Protein AF-A0A1C5S6X9-F1 (afdb_monomer)

pLDDT: mean 74.96, std 11.59, range [44.12, 94.44]

Nearest PDB structures (foldseek):
  3mtt-assembly1_A  TM=3.289E-01  e=3.712E+00  Homo sapiens

Secondary structure (DSSP, 8-state):
-HHHHHHHHHTS---HHHHHHH-SSHHHHHHHHHHHHHHHHHHHHGGGHHHHHHHHHHS-GGG--S-SHHHHHHHHHHHHHTHHHHHHHHHTTTTTTHHHHHHHHIIIIIHHHHHHTT--GGGHHHHHHHHHHHHHHHHT-

Foldseek 3Di:
DVVVVCVQVDDPVHDPVVVCVQDVDPLSVLQVVLVVVVVVLCVLVVVQPVVVLVCCQDPDLVPNDQPDCVNVVSVVVSCVVCVVVVVVCVVPVVSNVVVVVVVCCVVRPVVSNCVVVVNDPVCSVVVVVVVVVVVVVVVVD

Mean predicted aligned error: 9.98 Å

Radius of gyration: 18.83 Å; Cα contacts (8 Å, |Δi|>4): 51; chains: 1; bounding box: 49×30×50 Å

Sequence (141 aa):
MTYLYALTNIVAGVNRSTFYLHYETMSDLLSESISCMNEQFHACMEKDSDGFSAKLRNCPRDELYLITPDYLTPYLSYIKNNKRLFRTATENAAVLGMDKSYDRMFRHVFTPILDRYGVLQQDRPYIMAFYIRGLMAIISE

Solvent-accessible surface area (backbone atoms only — not comparable to full-atom values): 8331 Å² total; per-residue (Å²): 116,75,70,63,64,54,53,36,73,73,76,70,78,46,58,62,74,61,51,57,73,77,32,93,46,74,65,50,54,51,52,51,51,48,52,53,49,52,49,52,51,46,61,68,53,49,86,41,50,70,58,47,59,48,41,70,73,67,49,57,76,94,65,69,65,74,91,37,68,87,52,42,49,57,51,53,50,51,47,62,77,39,44,72,59,53,50,53,41,64,77,39,28,84,83,60,50,47,67,59,57,46,54,49,43,43,62,73,49,49,43,59,52,38,54,76,72,67,54,54,76,88,50,48,65,57,54,50,51,51,53,52,52,52,50,51,55,63,73,71,110

Structure (mmCIF, N/CA/C/O backbone):
data_AF-A0A1C5S6X9-F1
#
_entry.id   AF-A0A1C5S6X9-F1
#
loop_
_atom_site.group_PDB
_atom_site.id
_atom_site.type_symbol
_atom_site.label_atom_id
_atom_site.label_alt_id
_atom_site.label_comp_id
_atom_site.label_asym_id
_atom_site.label_entity_id
_atom_site.label_seq_id
_atom_site.pdbx_PDB_ins_code
_atom_site.Cartn_x
_atom_site.Cartn_y
_atom_site.Cartn_z
_atom_site.occupancy
_atom_site.B_iso_or_equiv
_atom_site.auth_seq_id
_atom_site.auth_comp_id
_atom_site.auth_asym_id
_atom_site.auth_atom_id
_atom_site.pdbx_PDB_model_num
ATOM 1 N N . MET A 1 1 ? 28.358 -2.350 -13.814 1.00 44.47 1 MET A N 1
ATOM 2 C CA . MET A 1 1 ? 28.496 -2.136 -15.272 1.00 44.47 1 MET A CA 1
ATOM 3 C C . MET A 1 1 ? 27.836 -3.231 -16.110 1.00 44.47 1 MET A C 1
ATOM 5 O O . MET A 1 1 ? 27.088 -2.879 -17.003 1.00 44.47 1 MET A O 1
ATOM 9 N N . THR A 1 2 ? 27.998 -4.523 -15.805 1.00 44.97 2 THR A N 1
ATOM 10 C CA . THR A 1 2 ? 27.454 -5.661 -16.588 1.00 44.97 2 THR A CA 1
ATOM 11 C C . THR A 1 2 ? 25.924 -5.669 -16.778 1.00 44.97 2 THR A C 1
ATOM 13 O O . THR A 1 2 ? 25.445 -6.047 -17.841 1.00 44.97 2 THR A O 1
ATOM 16 N N . TYR A 1 3 ? 25.150 -5.189 -15.798 1.00 44.12 3 TYR A N 1
ATOM 17 C CA . TYR A 1 3 ? 23.677 -5.203 -15.844 1.00 44.12 3 TYR A CA 1
ATOM 18 C C . TYR A 1 3 ? 23.051 -4.139 -16.767 1.00 44.12 3 TYR A C 1
ATOM 20 O O . TYR A 1 3 ? 22.009 -4.392 -17.364 1.00 44.12 3 TYR A O 1
ATOM 28 N N . LEU A 1 4 ? 23.701 -2.981 -16.956 1.00 49.47 4 LEU A N 1
ATOM 29 C CA . LEU A 1 4 ? 23.238 -1.960 -17.913 1.00 49.47 4 LEU A CA 1
ATOM 30 C C . LEU A 1 4 ? 23.422 -2.405 -19.376 1.00 49.47 4 LEU A C 1
ATOM 32 O O . LEU A 1 4 ? 22.620 -2.055 -20.243 1.00 49.47 4 LEU A O 1
ATOM 36 N N . TYR A 1 5 ? 24.455 -3.208 -19.652 1.00 48.69 5 TYR A N 1
ATOM 37 C CA . TYR A 1 5 ? 24.731 -3.719 -21.000 1.00 48.69 5 TYR A CA 1
ATOM 38 C C . TYR A 1 5 ? 23.653 -4.690 -21.505 1.00 48.69 5 TYR A C 1
ATOM 40 O O . TYR A 1 5 ? 23.400 -4.738 -22.707 1.00 48.69 5 TYR A O 1
ATOM 48 N N . ALA A 1 6 ? 23.001 -5.441 -20.610 1.00 46.69 6 ALA A N 1
ATOM 49 C CA . ALA A 1 6 ? 21.953 -6.395 -20.978 1.00 46.69 6 ALA A CA 1
ATOM 50 C C . ALA A 1 6 ? 20.597 -5.719 -21.273 1.00 46.69 6 ALA A C 1
ATOM 52 O O . ALA A 1 6 ? 19.880 -6.149 -22.175 1.00 46.69 6 ALA A O 1
ATOM 53 N N . LEU A 1 7 ? 20.262 -4.641 -20.552 1.00 51.25 7 LEU A N 1
ATOM 54 C CA . LEU A 1 7 ? 18.986 -3.920 -20.681 1.00 51.25 7 LEU A CA 1
ATOM 55 C C . LEU A 1 7 ? 18.858 -3.140 -22.000 1.00 51.25 7 LEU A C 1
ATOM 57 O O . LEU A 1 7 ? 17.790 -3.131 -22.609 1.00 51.25 7 LEU A O 1
ATOM 61 N N . THR A 1 8 ? 19.950 -2.530 -22.470 1.00 51.19 8 THR A N 1
ATOM 62 C CA . THR A 1 8 ? 19.936 -1.637 -23.646 1.00 51.19 8 THR A CA 1
ATOM 63 C C . THR A 1 8 ? 19.799 -2.369 -24.983 1.00 51.19 8 THR A C 1
ATOM 65 O O . THR A 1 8 ? 19.119 -1.876 -25.874 1.00 51.19 8 THR A O 1
ATOM 68 N N . ASN A 1 9 ? 20.385 -3.561 -25.136 1.00 45.84 9 ASN A N 1
ATOM 69 C CA . ASN A 1 9 ? 20.462 -4.230 -26.443 1.00 45.84 9 ASN A CA 1
ATOM 70 C C . ASN A 1 9 ? 19.397 -5.314 -26.701 1.00 45.84 9 ASN A C 1
ATOM 72 O O . ASN A 1 9 ? 19.219 -5.682 -27.858 1.00 45.84 9 ASN A O 1
ATOM 76 N N . ILE A 1 10 ? 18.727 -5.863 -25.676 1.00 47.12 10 ILE A N 1
ATOM 77 C CA . ILE A 1 10 ? 17.926 -7.099 -25.843 1.00 47.12 10 ILE A CA 1
ATOM 78 C C . ILE A 1 10 ? 16.423 -6.898 -25.604 1.00 47.12 10 ILE A C 1
ATOM 80 O O . ILE A 1 10 ? 15.625 -7.565 -26.253 1.00 47.12 10 ILE A O 1
ATOM 84 N N . VAL A 1 11 ? 16.011 -5.994 -24.707 1.00 55.41 11 VAL A N 1
ATOM 85 C CA . VAL A 1 11 ? 14.602 -5.940 -24.256 1.00 55.41 11 VAL A CA 1
ATOM 86 C C . VAL A 1 11 ? 13.840 -4.718 -24.778 1.00 55.41 11 VAL A C 1
ATOM 88 O O . VAL A 1 11 ? 12.678 -4.856 -25.143 1.00 55.41 11 VAL A O 1
ATOM 91 N N . ALA A 1 12 ? 14.471 -3.540 -24.852 1.00 61.56 12 ALA A N 1
ATOM 92 C CA . ALA A 1 12 ? 13.778 -2.290 -25.197 1.00 61.56 12 ALA A CA 1
ATOM 93 C C . ALA A 1 12 ? 13.986 -1.809 -26.650 1.00 61.56 12 ALA A C 1
ATOM 95 O O . ALA A 1 12 ? 13.261 -0.931 -27.104 1.00 61.56 12 ALA A O 1
ATOM 96 N N . GLY A 1 13 ? 14.974 -2.343 -27.383 1.00 64.62 13 GLY A N 1
ATOM 97 C CA . GLY A 1 13 ? 15.284 -1.900 -28.754 1.00 64.62 13 GLY A CA 1
ATOM 98 C C . GLY A 1 13 ? 15.800 -0.454 -28.862 1.00 64.62 13 GLY A C 1
ATOM 99 O O . GLY A 1 13 ? 15.744 0.140 -29.935 1.00 64.62 13 GLY A O 1
ATOM 100 N N . VAL A 1 14 ? 16.286 0.125 -27.760 1.00 67.00 14 VAL A N 1
ATOM 101 C CA . VAL A 1 14 ? 16.698 1.534 -27.670 1.00 67.00 14 VAL A CA 1
ATOM 102 C C . VAL A 1 14 ? 18.209 1.668 -27.866 1.00 67.00 14 VAL A C 1
ATOM 104 O O . VAL A 1 14 ? 18.994 0.911 -27.296 1.00 67.00 14 VAL A O 1
ATOM 107 N N . ASN A 1 15 ? 18.642 2.667 -28.643 1.00 67.38 15 ASN A N 1
ATOM 108 C CA . ASN A 1 15 ? 20.064 2.971 -28.798 1.00 67.38 15 ASN A CA 1
ATOM 109 C C . ASN A 1 15 ? 20.666 3.411 -27.451 1.00 67.38 15 ASN A C 1
ATOM 111 O O . ASN A 1 15 ? 20.087 4.210 -26.718 1.00 67.38 15 ASN A O 1
ATOM 115 N N . ARG A 1 16 ? 21.870 2.926 -27.143 1.00 66.69 16 ARG A N 1
ATOM 116 C CA . ARG A 1 16 ? 22.637 3.263 -25.933 1.00 66.69 16 ARG A CA 1
ATOM 117 C C . ARG A 1 16 ? 22.728 4.766 -25.682 1.00 66.69 16 ARG A C 1
ATOM 119 O O . ARG A 1 16 ? 22.582 5.190 -24.543 1.00 66.69 16 ARG A O 1
ATOM 126 N N . SER A 1 17 ? 22.941 5.559 -26.732 1.00 71.50 17 SER A N 1
ATOM 127 C CA . SER A 1 17 ? 23.023 7.020 -26.631 1.00 71.50 17 SER A CA 1
ATOM 128 C C . SER A 1 17 ? 21.726 7.631 -26.103 1.00 71.50 17 SER A C 1
ATOM 130 O O . SER A 1 17 ? 21.767 8.577 -25.329 1.00 71.50 17 SER A O 1
ATOM 132 N N . THR A 1 18 ? 20.581 7.059 -26.480 1.00 71.62 18 THR A N 1
ATOM 133 C CA . THR A 1 18 ? 19.259 7.465 -25.994 1.00 71.62 18 THR A CA 1
ATOM 134 C C . THR A 1 18 ? 19.043 7.020 -24.550 1.00 71.62 18 THR A C 1
ATOM 136 O O . THR A 1 18 ? 18.519 7.786 -23.756 1.00 71.62 18 THR A O 1
ATOM 139 N N . PHE A 1 19 ? 19.495 5.822 -24.167 1.00 68.50 19 PHE A N 1
ATOM 140 C CA . PHE A 1 19 ? 19.374 5.352 -22.782 1.00 68.50 19 PHE A CA 1
ATOM 141 C C . PHE A 1 19 ? 20.160 6.235 -21.799 1.00 68.50 19 PHE A C 1
ATOM 143 O O . PHE A 1 19 ? 19.609 6.691 -20.803 1.00 68.50 19 PHE A O 1
ATOM 150 N N . TYR A 1 20 ? 21.429 6.524 -22.103 1.00 73.25 20 TYR A N 1
ATOM 151 C CA . TYR A 1 20 ? 22.275 7.367 -21.249 1.00 73.25 20 TYR A CA 1
ATOM 152 C C . TYR A 1 20 ? 21.895 8.857 -21.274 1.00 73.25 20 TYR A C 1
ATOM 154 O O . TYR A 1 20 ? 22.360 9.602 -20.420 1.00 73.25 20 TYR A O 1
ATOM 162 N N . LEU A 1 21 ? 21.054 9.297 -22.222 1.00 75.94 21 LEU A N 1
ATOM 163 C CA . LEU A 1 21 ? 20.475 10.647 -22.213 1.00 75.94 21 LEU A CA 1
ATOM 164 C C . LEU A 1 21 ? 19.429 10.811 -21.100 1.00 75.94 21 LEU A C 1
ATOM 166 O O . LEU A 1 21 ? 19.233 11.917 -20.605 1.00 75.94 21 LEU A O 1
ATOM 170 N N . HIS A 1 22 ? 18.749 9.722 -20.736 1.00 68.12 22 HIS A N 1
ATOM 171 C CA . HIS A 1 22 ? 17.639 9.740 -19.783 1.00 68.12 22 HIS A CA 1
ATOM 172 C C . HIS A 1 22 ? 18.002 9.155 -18.414 1.00 68.12 22 HIS A C 1
ATOM 174 O O . HIS A 1 22 ? 17.372 9.519 -17.426 1.00 68.12 22 HIS A O 1
ATOM 180 N N . TYR A 1 23 ? 19.026 8.297 -18.336 1.00 76.88 23 TYR A N 1
ATOM 181 C CA . TYR A 1 23 ? 19.434 7.645 -17.090 1.00 76.88 23 TYR A CA 1
ATOM 182 C C . TYR A 1 23 ? 20.948 7.699 -16.895 1.00 76.88 23 TYR A C 1
ATOM 184 O O . TYR A 1 23 ? 21.708 7.084 -17.650 1.00 76.88 23 TYR A O 1
ATOM 192 N N . GLU A 1 24 ? 21.388 8.382 -15.838 1.00 72.88 24 GLU A N 1
ATOM 193 C CA . GLU A 1 24 ? 22.800 8.425 -15.444 1.00 72.88 24 GLU A CA 1
ATOM 194 C C . GLU A 1 24 ? 23.201 7.145 -14.697 1.00 72.88 24 GLU A C 1
ATOM 196 O O . GLU A 1 24 ? 24.317 6.635 -14.838 1.00 72.88 24 GLU A O 1
ATOM 201 N N . THR A 1 25 ? 22.267 6.572 -13.935 1.00 74.12 25 THR A N 1
ATOM 202 C CA . THR A 1 25 ? 22.472 5.383 -13.111 1.00 74.12 25 THR A CA 1
ATOM 203 C C . THR A 1 25 ? 21.317 4.386 -13.232 1.00 74.12 25 THR A C 1
ATOM 205 O O . THR A 1 25 ? 20.200 4.710 -13.628 1.00 74.12 25 THR A O 1
ATOM 208 N N . MET A 1 26 ? 21.558 3.135 -12.817 1.00 72.12 26 MET A N 1
ATOM 209 C CA . MET A 1 26 ? 20.480 2.142 -12.677 1.00 72.12 26 MET A CA 1
ATOM 210 C C . MET A 1 26 ? 19.422 2.592 -11.653 1.00 72.12 26 MET A C 1
ATOM 212 O O . MET A 1 26 ? 18.264 2.202 -11.757 1.00 72.12 26 MET A O 1
ATOM 216 N N . SER A 1 27 ? 19.807 3.424 -10.679 1.00 70.62 27 SER A N 1
ATOM 217 C CA . SER A 1 27 ? 18.889 3.956 -9.670 1.00 70.62 27 SER A CA 1
ATOM 218 C C . SER A 1 27 ? 17.830 4.873 -10.280 1.00 70.62 27 SER A C 1
ATOM 220 O O . SER A 1 27 ? 16.699 4.883 -9.798 1.00 70.62 27 SER A O 1
ATOM 222 N N . ASP A 1 28 ? 18.166 5.600 -11.347 1.00 73.19 28 ASP A N 1
ATOM 223 C CA . ASP A 1 28 ? 17.242 6.525 -12.011 1.00 73.19 28 ASP A CA 1
ATOM 224 C C . ASP A 1 28 ? 16.142 5.751 -12.742 1.00 73.19 28 ASP A C 1
ATOM 226 O O . ASP A 1 28 ? 14.955 6.001 -12.537 1.00 73.19 28 ASP A O 1
ATOM 230 N N . LEU A 1 29 ? 16.532 4.713 -13.489 1.00 76.75 29 LEU A N 1
ATOM 231 C CA . LEU A 1 29 ? 15.589 3.815 -14.157 1.00 76.75 29 LEU A CA 1
ATOM 232 C C . LEU A 1 29 ? 14.686 3.084 -13.155 1.00 76.75 29 LEU A C 1
ATOM 234 O O . LEU A 1 29 ? 13.482 2.941 -13.381 1.00 76.75 29 LEU A O 1
ATOM 238 N N . LEU A 1 30 ? 15.257 2.604 -12.047 1.00 72.62 30 LEU A N 1
ATOM 239 C CA . LEU A 1 30 ? 14.485 1.943 -10.994 1.00 72.62 30 LEU A CA 1
ATOM 240 C C . LEU A 1 30 ? 13.489 2.913 -10.351 1.00 72.62 30 LEU A C 1
ATOM 242 O O . LEU A 1 30 ? 12.334 2.546 -10.156 1.00 72.62 30 LEU A O 1
ATOM 246 N N . SER A 1 31 ? 13.907 4.152 -10.083 1.00 72.56 31 SER A N 1
ATOM 247 C CA . SER A 1 31 ? 13.049 5.196 -9.512 1.00 72.56 31 SER A CA 1
ATOM 248 C C . SER A 1 31 ? 11.858 5.520 -10.413 1.00 72.56 31 SER A C 1
ATOM 250 O O . SER A 1 31 ? 10.722 5.548 -9.937 1.00 72.56 31 SER A O 1
ATOM 252 N N . GLU A 1 32 ? 12.087 5.696 -11.716 1.00 76.31 32 GLU A N 1
ATOM 253 C CA . GLU A 1 32 ? 11.007 5.925 -12.681 1.00 76.31 32 GLU A CA 1
ATOM 254 C C . GLU A 1 3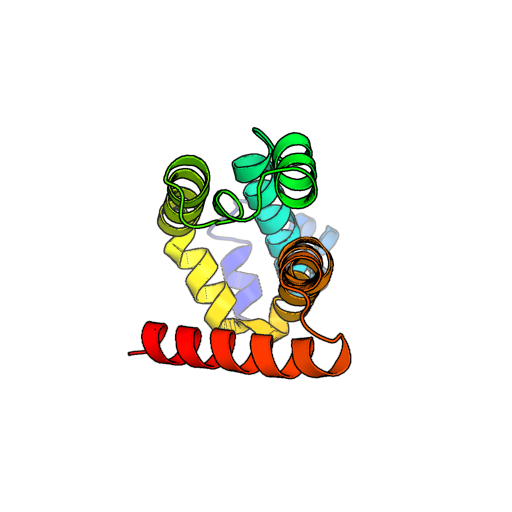2 ? 10.083 4.710 -12.800 1.00 76.31 32 GLU A C 1
ATOM 256 O O . GLU A 1 32 ? 8.861 4.856 -12.787 1.00 76.31 32 GLU A O 1
ATOM 261 N N . SER A 1 33 ? 10.647 3.500 -12.824 1.00 75.62 33 SER A N 1
ATOM 262 C CA . SER A 1 33 ? 9.861 2.263 -12.876 1.00 75.62 33 SER A CA 1
ATOM 263 C C . SER A 1 33 ? 8.917 2.148 -11.675 1.00 75.62 33 SER A C 1
ATOM 265 O O . SER A 1 33 ? 7.754 1.795 -11.848 1.00 75.62 33 SER A O 1
ATOM 267 N N . ILE A 1 34 ? 9.374 2.499 -10.467 1.00 72.06 34 ILE A N 1
ATOM 268 C CA . ILE A 1 34 ? 8.529 2.524 -9.261 1.00 72.06 34 ILE A CA 1
ATOM 269 C C . ILE A 1 34 ? 7.457 3.610 -9.358 1.00 72.06 34 ILE A C 1
ATOM 271 O O . ILE A 1 34 ? 6.318 3.371 -8.962 1.00 72.06 34 ILE A O 1
ATOM 275 N N . SER A 1 35 ? 7.795 4.797 -9.870 1.00 75.06 35 SER A N 1
ATOM 276 C CA . SER A 1 35 ? 6.801 5.858 -10.077 1.00 75.06 35 SER A CA 1
ATOM 277 C C . SER A 1 35 ? 5.699 5.380 -11.018 1.00 75.06 35 SER A C 1
ATOM 279 O O . SER A 1 35 ? 4.524 5.440 -10.667 1.00 75.06 35 SER A O 1
ATOM 281 N N . CYS A 1 36 ? 6.081 4.781 -12.147 1.00 78.25 36 CYS A N 1
ATOM 282 C CA . CYS A 1 36 ? 5.151 4.203 -13.108 1.00 78.25 36 CYS A CA 1
ATOM 283 C C . CYS A 1 36 ? 4.321 3.065 -12.488 1.00 78.25 36 CYS A C 1
ATOM 285 O O . CYS A 1 36 ? 3.113 2.992 -12.695 1.00 78.25 36 CYS A O 1
ATOM 287 N N . MET A 1 37 ? 4.927 2.203 -11.664 1.00 75.25 37 MET A N 1
ATOM 288 C CA . MET A 1 37 ? 4.199 1.170 -10.917 1.00 75.25 37 MET A CA 1
ATOM 289 C C . MET A 1 37 ? 3.163 1.755 -9.959 1.00 75.25 37 MET A C 1
ATOM 291 O O . MET A 1 37 ? 2.059 1.219 -9.854 1.00 75.25 37 MET A O 1
ATOM 295 N N . ASN A 1 38 ? 3.523 2.820 -9.242 1.00 72.00 38 ASN A N 1
ATOM 296 C CA . ASN A 1 38 ? 2.629 3.499 -8.316 1.00 72.00 38 ASN A CA 1
ATOM 297 C C . ASN A 1 38 ? 1.480 4.170 -9.070 1.00 72.00 38 ASN A C 1
ATOM 299 O O . ASN A 1 38 ? 0.340 4.060 -8.637 1.00 72.00 38 ASN A O 1
ATOM 303 N N . GLU A 1 39 ? 1.752 4.801 -10.212 1.00 76.56 39 GLU A N 1
ATOM 304 C CA . GLU A 1 39 ? 0.732 5.375 -11.096 1.00 76.56 39 GLU A CA 1
ATOM 305 C C . GLU A 1 39 ? -0.209 4.303 -11.652 1.00 76.56 39 GLU A C 1
ATOM 307 O O . GLU A 1 39 ? -1.421 4.463 -11.578 1.00 76.56 39 GLU A O 1
ATOM 312 N N . GLN A 1 40 ? 0.314 3.170 -12.128 1.00 76.62 40 GLN A N 1
ATOM 313 C CA . GLN A 1 40 ? -0.504 2.046 -12.597 1.00 76.62 40 GLN A CA 1
ATOM 314 C C . GLN A 1 40 ? -1.344 1.431 -11.473 1.00 76.62 40 GLN A C 1
ATOM 316 O O . GLN A 1 40 ? -2.504 1.072 -11.686 1.00 76.62 40 GLN A O 1
ATOM 321 N N . PHE A 1 41 ? -0.779 1.322 -10.267 1.00 75.06 41 PHE A N 1
ATOM 322 C CA . PHE A 1 41 ? -1.513 0.879 -9.088 1.00 75.06 41 PHE A CA 1
ATOM 323 C C . PHE A 1 41 ? -2.636 1.862 -8.758 1.00 75.06 41 PHE A C 1
ATOM 325 O O . PHE A 1 41 ? -3.781 1.443 -8.602 1.00 75.06 41 PHE A O 1
ATOM 332 N N . HIS A 1 42 ? -2.329 3.160 -8.717 1.00 70.19 42 HIS A N 1
ATOM 333 C CA . HIS A 1 42 ? -3.315 4.211 -8.507 1.00 70.19 42 HIS A CA 1
ATOM 334 C C . HIS A 1 42 ? -4.412 4.158 -9.569 1.00 70.19 42 HIS A C 1
ATOM 336 O O . HIS A 1 42 ? -5.561 4.057 -9.174 1.00 70.19 42 HIS A O 1
ATOM 342 N N . ALA A 1 43 ? -4.089 4.080 -10.861 1.00 76.31 43 ALA A N 1
ATOM 343 C CA . ALA A 1 43 ? -5.049 3.964 -11.964 1.00 76.31 43 ALA A CA 1
ATOM 344 C C . ALA A 1 43 ? -5.949 2.716 -11.853 1.00 76.31 43 ALA A C 1
ATOM 346 O O . ALA A 1 43 ? -7.144 2.760 -12.148 1.00 76.31 43 ALA A O 1
ATOM 347 N N . CYS A 1 44 ? -5.395 1.587 -11.396 1.00 71.19 44 CYS A N 1
ATOM 348 C CA . CYS A 1 44 ? -6.159 0.364 -11.139 1.00 71.19 44 CYS A CA 1
ATOM 349 C C . CYS A 1 44 ? -7.158 0.542 -9.979 1.00 71.19 44 CYS A C 1
ATOM 351 O O . CYS A 1 44 ? -8.255 -0.018 -10.012 1.00 71.19 44 CYS A O 1
ATOM 353 N N . MET A 1 45 ? -6.786 1.340 -8.972 1.00 67.06 45 MET A N 1
ATOM 354 C CA . MET A 1 45 ? -7.623 1.672 -7.813 1.00 67.06 45 MET A CA 1
ATOM 355 C C . MET A 1 45 ? -8.538 2.898 -8.047 1.00 67.06 45 MET A C 1
ATOM 357 O O . MET A 1 45 ? -9.536 3.057 -7.350 1.00 67.06 45 MET A O 1
ATOM 361 N N . GLU A 1 46 ? -8.228 3.760 -9.021 1.00 59.50 46 GLU A N 1
ATOM 362 C CA . GLU A 1 46 ? -8.817 5.094 -9.251 1.00 59.50 46 GLU A CA 1
ATOM 363 C C . GLU A 1 46 ? -10.249 5.079 -9.769 1.00 59.50 46 GLU A C 1
ATOM 365 O O . GLU A 1 46 ? -10.879 6.130 -9.840 1.00 59.50 46 GLU A O 1
ATOM 370 N N . LYS A 1 47 ? -10.818 3.906 -10.064 1.00 56.62 47 LYS A N 1
ATOM 371 C CA . LYS A 1 47 ? -12.252 3.829 -10.367 1.00 56.62 47 LYS A CA 1
ATOM 372 C C . LYS A 1 47 ? -13.128 4.370 -9.226 1.00 56.62 47 LYS A C 1
ATOM 374 O O . LYS A 1 47 ? -14.291 4.652 -9.487 1.00 56.62 47 LYS A O 1
ATOM 379 N N . ASP A 1 48 ? -12.583 4.540 -8.014 1.00 58.66 48 ASP A N 1
ATOM 380 C CA . ASP A 1 48 ? -13.292 5.145 -6.883 1.00 58.66 48 ASP A CA 1
ATOM 381 C C . ASP A 1 48 ? -12.364 5.802 -5.826 1.00 58.66 48 ASP A C 1
ATOM 383 O O . ASP A 1 48 ? -12.674 5.764 -4.644 1.00 58.66 48 ASP A O 1
ATOM 387 N N . SER A 1 49 ? -11.189 6.365 -6.155 1.00 60.19 49 SER A N 1
ATOM 388 C CA . SER A 1 49 ? -10.213 6.812 -5.119 1.00 60.19 49 SER A CA 1
ATOM 389 C C . SER A 1 49 ? -10.732 7.922 -4.187 1.00 60.19 49 SER A C 1
ATOM 391 O O . SER A 1 49 ? -10.512 7.883 -2.966 1.00 60.19 49 SER A O 1
ATOM 393 N N . ASP A 1 50 ? -11.445 8.899 -4.749 1.00 63.75 50 ASP A N 1
ATOM 394 C CA . ASP A 1 50 ? -12.067 9.990 -3.994 1.00 63.75 50 ASP A CA 1
ATOM 395 C C . ASP A 1 50 ? -13.282 9.494 -3.201 1.00 63.75 50 ASP A C 1
ATOM 397 O O . ASP A 1 50 ? -13.439 9.832 -2.021 1.00 63.75 50 ASP A O 1
ATOM 401 N N . GLY A 1 51 ? -14.092 8.618 -3.806 1.00 68.69 51 GLY A N 1
ATOM 402 C CA . GLY A 1 51 ? -15.216 7.962 -3.143 1.00 68.69 51 GLY A CA 1
ATOM 403 C C . GLY A 1 51 ? -14.765 7.031 -2.020 1.00 68.69 51 GLY A C 1
ATOM 404 O O . GLY A 1 51 ? -15.357 7.038 -0.947 1.00 68.69 51 GLY A O 1
ATOM 405 N N . PHE A 1 52 ? -13.646 6.332 -2.184 1.00 72.81 52 PHE A N 1
ATOM 406 C CA . PHE A 1 52 ? -13.041 5.446 -1.194 1.00 72.81 52 PHE A CA 1
ATOM 407 C C . PHE A 1 52 ? -12.545 6.217 0.028 1.00 72.81 52 PHE A C 1
ATOM 409 O O . PHE A 1 52 ? -12.862 5.861 1.164 1.00 72.81 52 PHE A O 1
ATOM 416 N N . SER A 1 53 ? -11.818 7.316 -0.184 1.00 71.88 53 SER A N 1
ATOM 417 C CA . SER A 1 53 ? -11.334 8.165 0.912 1.00 71.88 53 SER A CA 1
ATOM 418 C C . SER A 1 53 ? -12.488 8.851 1.652 1.00 71.88 53 SER A C 1
ATOM 420 O O . SER A 1 53 ? -12.450 9.006 2.876 1.00 71.88 53 SER A O 1
ATOM 422 N N . ALA A 1 54 ? -13.533 9.264 0.930 1.00 75.56 54 ALA A N 1
ATOM 423 C CA . ALA A 1 54 ? -14.761 9.781 1.529 1.00 75.56 54 ALA A CA 1
ATOM 424 C C . ALA A 1 54 ? -15.516 8.691 2.307 1.00 75.56 54 ALA A C 1
ATOM 426 O O . ALA A 1 54 ? -15.934 8.927 3.441 1.00 75.56 54 ALA A O 1
ATOM 427 N N . LYS A 1 55 ? -15.622 7.480 1.752 1.00 78.62 55 LYS A N 1
ATOM 428 C CA . LYS A 1 55 ? -16.270 6.324 2.376 1.00 78.62 55 LYS A CA 1
ATOM 429 C C . LYS A 1 55 ? -15.559 5.921 3.661 1.00 78.62 55 LYS A C 1
ATOM 431 O O . LYS A 1 55 ? -16.218 5.808 4.682 1.00 78.62 55 LYS A O 1
ATOM 436 N N . LEU A 1 56 ? -14.229 5.828 3.670 1.00 79.50 56 LEU A N 1
ATOM 437 C CA . LEU A 1 56 ? -13.455 5.526 4.882 1.00 79.50 56 LEU A CA 1
ATOM 438 C C . LEU A 1 56 ? -13.718 6.516 6.025 1.00 79.50 56 LEU A C 1
ATOM 440 O O . LEU A 1 56 ? -13.775 6.126 7.194 1.00 79.50 56 LEU A O 1
ATOM 444 N N . ARG A 1 57 ? -13.897 7.798 5.696 1.00 78.94 57 ARG A N 1
ATOM 445 C CA . ARG A 1 57 ? -14.184 8.843 6.685 1.00 78.94 57 ARG A CA 1
ATOM 446 C C . ARG A 1 57 ? -15.633 8.824 7.168 1.00 78.94 57 ARG A C 1
ATOM 448 O O . ARG A 1 57 ? -15.859 9.044 8.354 1.00 78.94 57 ARG A O 1
ATOM 455 N N . ASN A 1 58 ? -16.584 8.534 6.280 1.00 83.00 58 ASN A N 1
ATOM 456 C CA . ASN A 1 58 ? -18.005 8.794 6.524 1.00 83.00 58 ASN A CA 1
ATOM 457 C C . ASN A 1 58 ? -18.869 7.539 6.719 1.00 83.00 58 ASN A C 1
ATOM 459 O O . ASN A 1 58 ? -19.967 7.659 7.257 1.00 83.00 58 ASN A O 1
ATOM 463 N N . CYS A 1 59 ? -18.427 6.352 6.290 1.00 84.31 59 CYS A N 1
ATOM 464 C CA . CYS A 1 59 ? -19.227 5.128 6.409 1.00 84.31 59 CYS A CA 1
ATOM 465 C C . CYS A 1 59 ? -19.481 4.784 7.882 1.00 84.31 59 CYS A C 1
ATOM 467 O O . CYS A 1 59 ? -18.668 5.150 8.726 1.00 84.31 59 CYS A O 1
ATOM 469 N N . PRO A 1 60 ? -20.541 4.054 8.236 1.00 87.00 60 PRO A N 1
ATOM 470 C CA . PRO A 1 60 ? -20.696 3.465 9.566 1.00 87.00 60 PRO A CA 1
ATOM 471 C C . PRO A 1 60 ? -19.470 2.636 10.004 1.00 87.00 60 PRO A C 1
ATOM 473 O O . PRO A 1 60 ? -18.684 2.171 9.177 1.00 87.00 60 PRO A O 1
ATOM 476 N N . ARG A 1 61 ? -19.248 2.487 11.318 1.00 84.50 61 ARG A N 1
ATOM 477 C CA . ARG A 1 61 ? -18.050 1.798 11.851 1.00 84.50 61 ARG A CA 1
ATOM 478 C C . ARG A 1 61 ? -18.060 0.299 11.540 1.00 84.50 61 ARG A C 1
ATOM 480 O O . ARG A 1 61 ? -17.010 -0.272 11.281 1.00 84.50 61 ARG A O 1
ATOM 487 N N . ASP A 1 62 ? -19.233 -0.310 11.556 1.00 83.81 62 ASP A N 1
ATOM 488 C CA . ASP A 1 62 ? -19.508 -1.685 11.134 1.00 83.81 62 ASP A CA 1
ATOM 489 C C . ASP A 1 62 ? -19.271 -1.914 9.632 1.00 83.81 62 ASP A C 1
ATOM 491 O O . ASP A 1 62 ? -18.991 -3.036 9.223 1.00 83.81 62 ASP A O 1
ATOM 495 N N . GLU A 1 63 ? -19.275 -0.849 8.828 1.00 82.06 63 GLU A N 1
ATOM 496 C CA . GLU A 1 63 ? -18.922 -0.871 7.403 1.00 82.06 63 GLU A CA 1
ATOM 497 C C . GLU A 1 63 ? -17.455 -0.491 7.124 1.00 82.06 63 GLU A C 1
ATOM 499 O O . GLU A 1 63 ? -17.003 -0.516 5.977 1.00 82.06 63 GLU A O 1
ATOM 504 N N . LEU A 1 64 ? -16.678 -0.154 8.162 1.00 82.69 64 LEU A N 1
ATOM 505 C CA . LEU A 1 64 ? -15.277 0.258 8.047 1.00 82.69 64 LEU A CA 1
ATOM 506 C C . LEU A 1 64 ? -14.344 -0.962 7.973 1.00 82.69 64 LEU A C 1
ATOM 508 O O . LEU A 1 64 ? -13.534 -1.206 8.872 1.00 82.69 64 LEU A O 1
ATOM 512 N N . TYR A 1 65 ? -14.457 -1.731 6.890 1.00 74.31 65 TYR A N 1
ATOM 513 C CA . TYR A 1 65 ? -13.576 -2.858 6.588 1.00 74.31 65 TYR A CA 1
ATOM 514 C C . TYR A 1 65 ? -13.107 -2.838 5.129 1.00 74.31 65 TYR A C 1
ATOM 516 O O . TYR A 1 65 ? -13.870 -2.591 4.201 1.00 74.31 65 TYR A O 1
ATOM 524 N N . LEU A 1 66 ? -11.814 -3.112 4.934 1.00 74.06 66 LEU A N 1
ATOM 525 C CA . LEU A 1 66 ? -11.163 -3.152 3.614 1.00 74.06 66 LEU A CA 1
ATOM 526 C C . LEU A 1 66 ? -11.188 -4.545 2.973 1.00 74.06 66 LEU A C 1
ATOM 528 O O . LEU A 1 66 ? -10.784 -4.720 1.827 1.00 74.06 66 LEU A O 1
ATOM 532 N N . ILE A 1 67 ? -11.656 -5.551 3.712 1.00 80.44 67 ILE A N 1
ATOM 533 C CA . ILE A 1 67 ? -11.743 -6.942 3.260 1.00 80.44 67 ILE A CA 1
ATOM 534 C C . ILE A 1 67 ? -13.089 -7.133 2.548 1.00 80.44 67 ILE A C 1
ATOM 536 O O . ILE A 1 67 ? -13.949 -7.889 2.990 1.00 80.44 67 ILE A O 1
ATOM 540 N N . THR A 1 68 ? -13.298 -6.385 1.466 1.00 81.44 68 THR A N 1
ATOM 541 C CA . THR A 1 68 ? -14.473 -6.503 0.591 1.00 81.44 68 THR A CA 1
ATOM 542 C C . THR A 1 68 ? -14.044 -7.003 -0.785 1.00 81.44 68 THR A C 1
ATOM 544 O O . THR A 1 68 ? -12.936 -6.685 -1.226 1.00 81.44 68 THR A O 1
ATOM 547 N N . PRO A 1 69 ? -14.897 -7.744 -1.516 1.00 81.12 69 PRO A N 1
ATOM 548 C CA . PRO A 1 69 ? -14.616 -8.109 -2.903 1.00 81.12 69 PRO A CA 1
ATOM 549 C C . PRO A 1 69 ? -14.340 -6.893 -3.793 1.00 81.12 69 PRO A C 1
ATOM 551 O O . PRO A 1 69 ? -13.430 -6.956 -4.618 1.00 81.12 69 PRO A O 1
ATOM 554 N N . ASP A 1 70 ? -15.062 -5.790 -3.584 1.00 78.12 70 ASP A N 1
ATOM 555 C CA . ASP A 1 70 ? -14.924 -4.552 -4.362 1.00 78.12 70 ASP A CA 1
ATOM 556 C C . ASP A 1 70 ? -13.517 -3.956 -4.271 1.00 78.12 70 ASP A C 1
ATOM 558 O O . ASP A 1 70 ? -13.009 -3.411 -5.247 1.00 78.12 70 ASP A O 1
ATOM 562 N N . TYR A 1 71 ? -12.863 -4.102 -3.115 1.00 75.44 71 TYR A N 1
ATOM 563 C CA . TYR A 1 71 ? -11.499 -3.629 -2.902 1.00 75.44 71 TYR A CA 1
ATOM 564 C C . TYR A 1 71 ? -10.451 -4.709 -3.208 1.00 75.44 71 TYR A C 1
ATOM 566 O O . TYR A 1 71 ? -9.482 -4.474 -3.930 1.00 75.44 71 TYR A O 1
ATOM 574 N N . LEU A 1 72 ? -10.643 -5.926 -2.692 1.00 81.81 72 LEU A N 1
ATOM 575 C CA . LEU A 1 72 ? -9.653 -6.998 -2.796 1.00 81.81 72 LEU A CA 1
ATOM 576 C C . LEU A 1 72 ? -9.534 -7.571 -4.204 1.00 81.81 72 LEU A C 1
ATOM 578 O O . LEU A 1 72 ? -8.436 -7.947 -4.603 1.00 81.81 72 LEU A O 1
ATOM 582 N N . THR A 1 73 ? -10.619 -7.645 -4.973 1.00 84.19 73 THR A N 1
ATOM 583 C CA . THR A 1 73 ? -10.577 -8.221 -6.325 1.00 84.19 73 THR A CA 1
ATOM 584 C C . THR A 1 73 ? -9.667 -7.429 -7.265 1.00 84.19 73 THR A C 1
ATOM 586 O O . THR A 1 73 ? -8.757 -8.045 -7.833 1.00 84.19 73 THR A O 1
ATOM 589 N N . PRO A 1 74 ? -9.829 -6.099 -7.441 1.00 83.56 74 PRO A N 1
ATOM 590 C CA . PRO A 1 74 ? -8.913 -5.330 -8.282 1.00 83.56 74 PRO A CA 1
ATOM 591 C C . PRO A 1 74 ? -7.489 -5.322 -7.711 1.00 83.56 74 PRO A C 1
ATOM 593 O O . PRO A 1 74 ? -6.530 -5.487 -8.467 1.00 83.56 74 PRO A O 1
ATOM 596 N N . TYR A 1 75 ? -7.339 -5.232 -6.384 1.00 80.88 75 TYR A N 1
ATOM 597 C CA . TYR A 1 75 ? -6.037 -5.235 -5.714 1.00 80.88 75 TYR A CA 1
ATOM 598 C C . TYR A 1 75 ? -5.250 -6.531 -5.958 1.00 80.88 75 TYR A C 1
ATOM 600 O O . TYR A 1 75 ? -4.132 -6.511 -6.478 1.00 80.88 75 TYR A O 1
ATOM 608 N N . LEU A 1 76 ? -5.851 -7.682 -5.652 1.00 83.94 76 LEU A N 1
ATOM 609 C CA . LEU A 1 76 ? -5.217 -8.987 -5.821 1.00 83.94 76 LEU A CA 1
ATOM 610 C C . LEU A 1 76 ? -5.026 -9.339 -7.299 1.00 83.94 76 LEU A C 1
ATOM 612 O O . LEU A 1 76 ? -4.026 -9.967 -7.645 1.00 83.94 76 LEU A O 1
ATOM 616 N N . SER A 1 77 ? -5.930 -8.907 -8.184 1.00 86.19 77 SER A N 1
ATOM 617 C CA . SER A 1 77 ? -5.765 -9.086 -9.633 1.00 86.19 77 SER A CA 1
ATOM 618 C C . SER A 1 77 ? -4.559 -8.309 -10.159 1.00 86.19 77 SER A C 1
ATOM 620 O O . SER A 1 77 ? -3.771 -8.855 -10.932 1.00 86.19 77 SER A O 1
ATOM 622 N N . TYR A 1 78 ? -4.361 -7.071 -9.699 1.00 84.00 78 TYR A N 1
ATOM 623 C CA . TYR A 1 78 ? -3.190 -6.273 -10.058 1.00 84.00 78 TYR A CA 1
ATOM 624 C C . TYR A 1 78 ? -1.887 -6.913 -9.573 1.00 84.00 78 TYR A C 1
ATOM 626 O O . TYR A 1 78 ? -0.939 -7.041 -10.351 1.00 84.00 78 TYR A O 1
ATOM 634 N N . ILE A 1 79 ? -1.852 -7.386 -8.322 1.00 82.12 79 ILE A N 1
ATOM 635 C CA . ILE A 1 79 ? -0.690 -8.104 -7.777 1.00 82.12 79 ILE A CA 1
ATOM 636 C C . ILE A 1 79 ? -0.419 -9.377 -8.577 1.00 82.12 79 ILE A C 1
ATOM 638 O O . ILE A 1 79 ? 0.724 -9.643 -8.944 1.00 82.12 79 ILE A O 1
ATOM 642 N N . LYS A 1 80 ? -1.459 -10.160 -8.885 1.00 84.81 80 LYS A N 1
ATOM 643 C CA . LYS A 1 80 ? -1.342 -11.394 -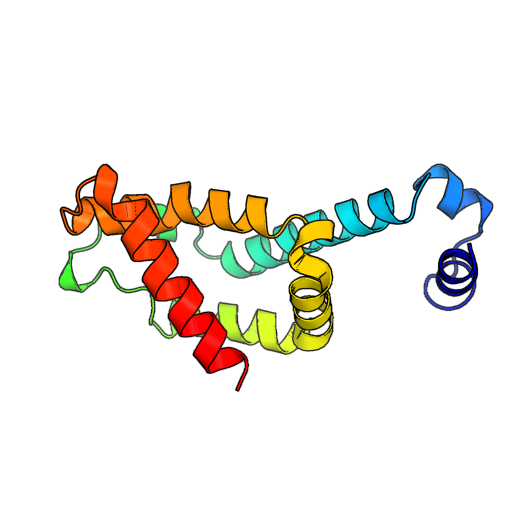9.670 1.00 84.81 80 LYS A CA 1
ATOM 644 C C . LYS A 1 80 ? -0.741 -11.123 -11.049 1.00 84.81 80 LYS A C 1
ATOM 646 O O . LYS A 1 80 ? 0.177 -11.836 -11.453 1.00 84.81 80 LYS A O 1
ATOM 651 N N . ASN A 1 81 ? -1.222 -10.093 -11.742 1.00 85.88 81 ASN A N 1
ATOM 652 C CA . ASN A 1 81 ? -0.751 -9.733 -13.081 1.00 85.88 81 ASN A CA 1
ATOM 653 C C . ASN A 1 81 ? 0.692 -9.204 -13.073 1.00 85.88 81 ASN A C 1
ATOM 655 O O . ASN A 1 81 ? 1.429 -9.422 -14.030 1.00 85.88 81 ASN A O 1
ATOM 659 N N . ASN A 1 82 ? 1.125 -8.594 -11.966 1.00 82.44 82 ASN A N 1
ATOM 660 C CA . ASN A 1 82 ? 2.454 -8.001 -11.804 1.00 82.44 82 ASN A 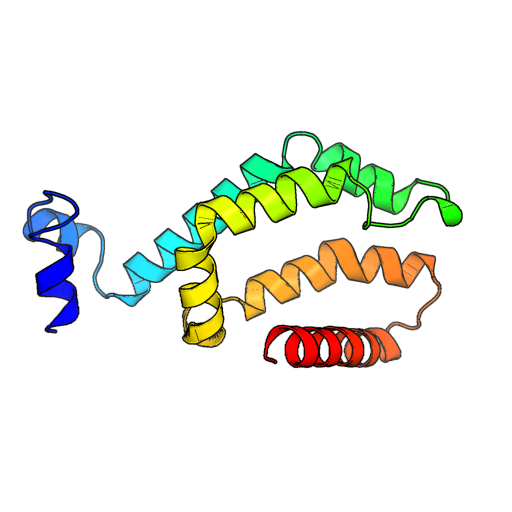CA 1
ATOM 661 C C . ASN A 1 82 ? 3.353 -8.783 -10.828 1.00 82.44 82 ASN A C 1
ATOM 663 O O . ASN A 1 82 ? 4.300 -8.235 -10.265 1.00 82.44 82 ASN A O 1
ATOM 667 N N . LYS A 1 83 ? 3.095 -10.082 -10.624 1.00 80.81 83 LYS A N 1
ATOM 668 C CA . LYS A 1 83 ? 3.724 -10.886 -9.557 1.00 80.81 83 LYS A CA 1
ATOM 669 C C . LYS A 1 83 ? 5.255 -10.842 -9.561 1.00 80.81 83 LYS A C 1
ATOM 671 O O . LYS A 1 83 ? 5.871 -10.757 -8.503 1.00 80.81 83 LYS A O 1
ATOM 676 N N . ARG A 1 84 ? 5.880 -10.918 -10.743 1.00 80.19 84 ARG A N 1
ATOM 677 C CA . ARG A 1 84 ? 7.351 -10.876 -10.880 1.00 80.19 84 ARG A CA 1
ATOM 678 C C . ARG A 1 84 ? 7.919 -9.540 -10.410 1.00 80.19 84 ARG A C 1
ATOM 680 O O . ARG A 1 84 ? 8.917 -9.522 -9.703 1.00 80.19 84 ARG A O 1
ATOM 687 N N . LEU A 1 85 ? 7.243 -8.458 -10.773 1.00 76.12 85 LEU A N 1
ATOM 688 C CA . LEU A 1 85 ? 7.631 -7.100 -10.435 1.00 76.12 85 LEU A CA 1
ATOM 689 C C . LEU A 1 85 ? 7.498 -6.846 -8.930 1.00 76.12 85 LEU A C 1
ATOM 691 O O . LEU A 1 85 ? 8.446 -6.383 -8.307 1.00 76.12 85 LEU A O 1
ATOM 695 N N . PHE A 1 86 ? 6.375 -7.249 -8.328 1.00 74.00 86 PHE A N 1
ATOM 696 C CA . PHE A 1 86 ? 6.181 -7.164 -6.878 1.00 74.00 86 PHE A CA 1
ATOM 697 C C . PHE A 1 86 ? 7.182 -8.017 -6.098 1.00 74.00 86 PHE A C 1
ATOM 699 O O . PHE A 1 86 ? 7.694 -7.565 -5.083 1.00 74.00 86 PHE A O 1
ATOM 706 N N . ARG A 1 87 ? 7.526 -9.213 -6.589 1.00 77.00 87 ARG A N 1
ATOM 707 C CA . ARG A 1 87 ? 8.568 -10.040 -5.971 1.00 77.00 87 ARG A CA 1
ATOM 708 C C . ARG A 1 87 ? 9.914 -9.314 -5.941 1.00 77.00 87 ARG A C 1
ATOM 710 O O . ARG A 1 87 ? 10.525 -9.217 -4.882 1.00 77.00 87 ARG A O 1
ATOM 717 N N . THR A 1 88 ? 10.345 -8.759 -7.073 1.00 76.00 88 THR A N 1
ATOM 718 C CA . THR A 1 88 ? 11.578 -7.962 -7.139 1.00 76.00 88 THR A CA 1
ATOM 719 C C . THR A 1 88 ? 11.494 -6.720 -6.248 1.00 76.00 88 THR A C 1
ATOM 721 O O . THR A 1 88 ? 12.488 -6.373 -5.607 1.00 76.00 88 THR A O 1
ATOM 724 N N . ALA A 1 89 ? 10.307 -6.104 -6.155 1.00 70.94 89 ALA A N 1
ATOM 725 C CA . ALA A 1 89 ? 10.027 -4.983 -5.264 1.00 70.94 89 ALA A CA 1
ATOM 726 C C . ALA A 1 89 ? 10.242 -5.327 -3.788 1.00 70.94 89 ALA A C 1
ATOM 728 O O . ALA A 1 89 ? 10.922 -4.594 -3.075 1.00 70.94 89 ALA A O 1
ATOM 729 N N . THR A 1 90 ? 9.720 -6.470 -3.345 1.00 69.00 90 THR A N 1
ATOM 730 C CA . THR A 1 90 ? 9.876 -6.953 -1.970 1.00 69.00 90 THR A CA 1
ATOM 731 C C . THR A 1 90 ? 11.319 -7.362 -1.667 1.00 69.00 90 THR A C 1
ATOM 733 O O . THR A 1 90 ? 11.839 -7.009 -0.613 1.00 69.00 90 THR A O 1
ATOM 736 N N . GLU A 1 91 ? 11.994 -8.047 -2.594 1.00 72.75 91 GLU A N 1
ATOM 737 C CA . GLU A 1 91 ? 13.392 -8.481 -2.432 1.00 72.75 91 GLU A CA 1
ATOM 738 C C . GLU A 1 91 ? 14.378 -7.296 -2.378 1.00 72.75 91 GLU A C 1
ATOM 740 O O . GLU A 1 91 ? 15.426 -7.392 -1.744 1.00 72.75 91 GLU A O 1
ATOM 745 N N . ASN A 1 92 ? 14.034 -6.159 -2.996 1.00 69.38 92 ASN A N 1
ATOM 746 C CA . ASN A 1 92 ? 14.870 -4.953 -3.048 1.00 69.38 92 ASN A CA 1
ATOM 747 C C . ASN A 1 92 ? 14.189 -3.743 -2.383 1.00 69.38 92 ASN A C 1
ATOM 749 O O . ASN A 1 92 ? 14.420 -2.600 -2.779 1.00 69.38 92 ASN A O 1
ATOM 753 N N . ALA A 1 93 ? 13.359 -3.979 -1.362 1.00 65.56 93 ALA A N 1
ATOM 754 C CA . ALA A 1 93 ? 12.466 -2.978 -0.769 1.00 65.56 93 ALA A CA 1
ATOM 755 C C . ALA A 1 93 ? 13.155 -1.663 -0.351 1.00 65.56 93 ALA A C 1
ATOM 757 O O . ALA A 1 93 ? 12.576 -0.591 -0.524 1.00 65.56 93 ALA A O 1
ATOM 758 N N . ALA A 1 94 ? 14.396 -1.734 0.149 1.00 61.91 94 ALA A N 1
ATOM 759 C CA . ALA A 1 94 ? 15.187 -0.563 0.541 1.00 61.91 94 ALA A CA 1
ATOM 760 C C . ALA A 1 94 ? 15.646 0.289 -0.657 1.00 61.91 94 ALA A C 1
ATOM 762 O O . ALA A 1 94 ? 15.705 1.510 -0.564 1.00 61.91 94 ALA A O 1
ATOM 763 N N . VAL A 1 95 ? 15.951 -0.350 -1.789 1.00 57.69 95 VAL A N 1
ATOM 764 C CA . VAL A 1 95 ? 16.352 0.329 -3.033 1.00 57.69 95 VAL A CA 1
ATOM 765 C C . VAL A 1 95 ? 15.129 0.914 -3.739 1.00 57.69 95 VAL A C 1
ATOM 767 O O . VAL A 1 95 ? 15.230 1.923 -4.427 1.00 57.69 95 VAL A O 1
ATOM 770 N N . LEU A 1 96 ? 13.962 0.296 -3.545 1.00 57.97 96 LEU A N 1
ATOM 771 C CA . LEU A 1 96 ? 12.746 0.597 -4.293 1.00 57.97 96 LEU A CA 1
ATOM 772 C C . LEU A 1 96 ? 11.746 1.487 -3.538 1.00 57.97 96 LEU A C 1
ATOM 774 O O . LEU A 1 96 ? 10.582 1.576 -3.920 1.00 57.97 96 LEU A O 1
ATOM 778 N N . GLY A 1 97 ? 12.182 2.162 -2.470 1.00 62.72 97 GLY A N 1
ATOM 779 C CA . GLY A 1 97 ? 11.379 3.190 -1.797 1.00 62.72 97 GLY A CA 1
ATOM 780 C C . GLY A 1 97 ? 10.056 2.676 -1.214 1.00 62.72 97 GLY A C 1
ATOM 781 O O . GLY A 1 97 ? 9.073 3.421 -1.127 1.00 62.72 97 GLY A O 1
ATOM 782 N N . MET A 1 98 ? 9.995 1.389 -0.857 1.00 65.19 98 MET A N 1
ATOM 783 C CA . MET A 1 98 ? 8.788 0.774 -0.298 1.00 65.19 98 MET A CA 1
ATOM 784 C C . MET A 1 98 ? 8.430 1.349 1.080 1.00 65.19 98 MET A C 1
ATOM 786 O O . MET A 1 98 ? 7.258 1.366 1.455 1.00 65.19 98 MET A O 1
ATOM 790 N N . ASP A 1 99 ? 9.419 1.886 1.793 1.00 69.31 99 ASP A N 1
ATOM 791 C CA . ASP A 1 99 ?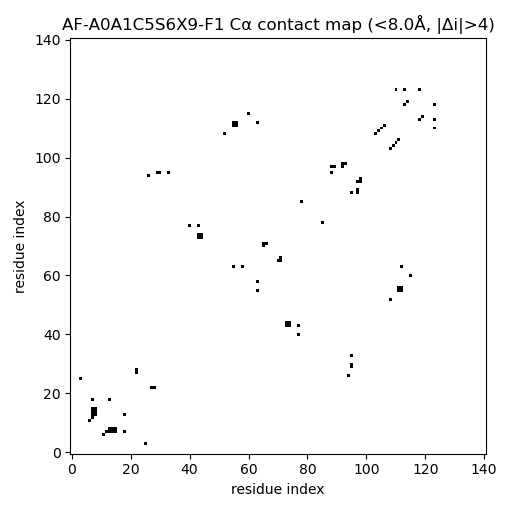 9.271 2.681 3.013 1.00 69.31 99 ASP A CA 1
ATOM 792 C C . ASP A 1 99 ? 8.393 3.925 2.791 1.00 69.31 99 ASP A C 1
ATOM 794 O O . ASP A 1 99 ? 7.451 4.166 3.544 1.00 69.31 99 ASP A O 1
ATOM 798 N N . LYS A 1 100 ? 8.615 4.668 1.701 1.00 71.06 100 LYS A N 1
ATOM 799 C CA . LYS A 1 100 ? 7.835 5.871 1.362 1.00 71.06 100 LYS A CA 1
ATOM 800 C C . LYS A 1 100 ? 6.392 5.537 0.995 1.00 71.06 100 LYS A C 1
ATOM 802 O O . LYS A 1 100 ? 5.468 6.271 1.357 1.00 71.06 100 LYS A O 1
ATOM 807 N N . SER A 1 101 ? 6.192 4.433 0.277 1.00 70.75 101 SER A N 1
ATOM 808 C CA . SER A 1 101 ? 4.856 3.937 -0.077 1.00 70.75 101 SER A CA 1
ATOM 809 C C . SER A 1 101 ? 4.085 3.518 1.174 1.00 70.75 101 SER A C 1
ATOM 811 O O . SER A 1 101 ? 2.919 3.884 1.343 1.00 70.75 101 SER A O 1
ATOM 813 N N . TYR A 1 102 ? 4.765 2.837 2.099 1.00 75.62 102 TYR A N 1
ATOM 814 C CA . TYR A 1 102 ? 4.210 2.484 3.397 1.00 75.62 102 TYR A CA 1
ATOM 815 C C . TYR A 1 102 ? 3.839 3.719 4.23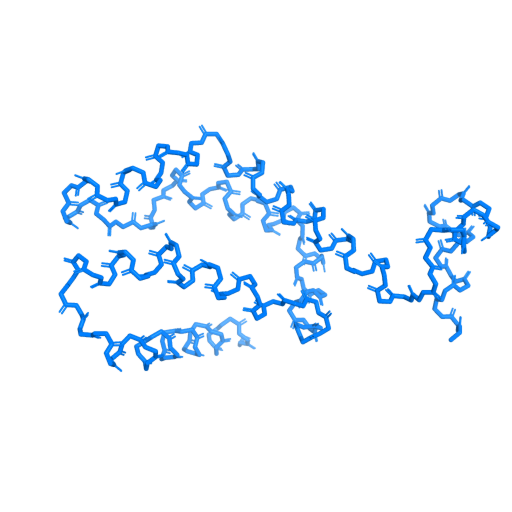0 1.00 75.62 102 TYR A C 1
ATOM 817 O O . TYR A 1 102 ? 2.715 3.805 4.720 1.00 75.62 102 TYR A O 1
ATOM 825 N N . ASP A 1 103 ? 4.719 4.715 4.323 1.00 80.00 103 ASP A N 1
ATOM 826 C CA . ASP A 1 103 ? 4.452 5.971 5.031 1.00 80.00 103 ASP A CA 1
ATOM 827 C C . ASP A 1 103 ? 3.215 6.702 4.497 1.00 80.00 103 ASP A C 1
ATOM 829 O O . ASP A 1 103 ? 2.438 7.281 5.264 1.00 80.00 103 ASP A O 1
ATOM 833 N N . ARG A 1 104 ? 3.020 6.683 3.173 1.00 78.25 104 ARG A N 1
ATOM 834 C CA . ARG A 1 104 ? 1.843 7.269 2.527 1.00 78.25 104 ARG A CA 1
ATOM 835 C C . ARG A 1 104 ? 0.576 6.502 2.915 1.00 78.25 104 ARG A C 1
ATOM 837 O O . ARG A 1 104 ? -0.410 7.128 3.301 1.00 78.25 104 ARG A O 1
ATOM 844 N N . MET A 1 105 ? 0.603 5.169 2.887 1.00 79.06 105 MET A N 1
ATOM 845 C CA . MET A 1 105 ? -0.523 4.341 3.343 1.00 79.06 105 MET A CA 1
ATOM 846 C C . MET A 1 105 ? -0.818 4.544 4.834 1.00 79.06 105 MET A C 1
ATOM 848 O O . MET A 1 105 ? -1.976 4.695 5.224 1.00 79.06 105 MET A O 1
ATOM 852 N N . PHE A 1 106 ? 0.220 4.613 5.669 1.00 84.31 106 PHE A N 1
ATOM 853 C CA . PHE A 1 106 ? 0.090 4.865 7.099 1.00 84.31 106 PHE A CA 1
ATOM 854 C C . PHE A 1 106 ? -0.602 6.195 7.376 1.00 84.31 106 PHE A C 1
ATOM 856 O O . PHE A 1 106 ? -1.538 6.240 8.175 1.00 84.31 106 PHE A O 1
ATOM 863 N N . ARG A 1 107 ? -0.209 7.262 6.675 1.00 84.94 107 ARG A N 1
ATOM 864 C CA . ARG A 1 107 ? -0.813 8.590 6.834 1.00 84.94 107 ARG A CA 1
ATOM 865 C C . ARG A 1 107 ? -2.236 8.684 6.290 1.00 84.94 107 ARG A C 1
ATOM 867 O O . ARG A 1 107 ? -3.087 9.268 6.952 1.00 84.94 107 ARG A O 1
ATOM 874 N N . HIS A 1 108 ? -2.501 8.141 5.104 1.00 81.94 108 HIS A N 1
ATOM 875 C CA . HIS A 1 108 ? -3.754 8.413 4.388 1.00 81.94 108 HIS A CA 1
ATOM 876 C C . HIS A 1 108 ? -4.817 7.317 4.510 1.00 81.94 108 HIS A C 1
ATOM 878 O O . HIS A 1 108 ? -5.983 7.595 4.247 1.00 81.94 108 HIS A O 1
ATOM 884 N N . VAL A 1 109 ? -4.451 6.100 4.925 1.00 81.25 109 VAL A N 1
ATOM 885 C CA . VAL A 1 109 ? -5.379 4.962 5.039 1.00 81.25 109 VAL A CA 1
ATOM 886 C C . VAL A 1 109 ? -5.454 4.465 6.477 1.00 81.25 109 VAL A C 1
ATOM 888 O O . VAL A 1 109 ? -6.522 4.497 7.084 1.00 81.25 109 VAL A O 1
ATOM 891 N N . PHE A 1 110 ? -4.326 4.049 7.061 1.00 86.25 110 PHE A N 1
ATOM 892 C CA . PHE A 1 110 ? -4.340 3.413 8.381 1.00 86.25 110 PHE A CA 1
ATOM 893 C C . PHE A 1 110 ? -4.637 4.404 9.505 1.00 86.25 110 PHE 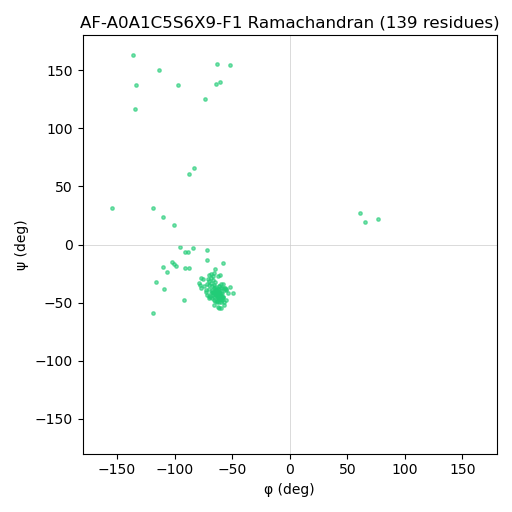A C 1
ATOM 895 O O . PHE A 1 110 ? -5.455 4.108 10.370 1.00 86.25 110 PHE A O 1
ATOM 902 N N . THR A 1 111 ? -4.033 5.594 9.478 1.00 88.69 111 THR A N 1
ATOM 903 C CA . THR A 1 111 ? -4.260 6.630 10.496 1.00 88.69 111 THR A CA 1
ATOM 904 C C . THR A 1 111 ? -5.744 7.014 10.609 1.00 88.69 111 THR A C 1
ATOM 906 O O . THR A 1 111 ? -6.275 6.866 11.710 1.00 88.69 111 THR A O 1
ATOM 909 N N . PRO A 1 112 ? -6.457 7.368 9.517 1.00 87.69 112 PRO A N 1
ATOM 910 C CA . PRO A 1 112 ? -7.896 7.634 9.574 1.00 87.69 112 PRO A CA 1
ATOM 911 C C . PRO A 1 112 ? -8.730 6.469 10.112 1.00 87.69 112 PRO A C 1
ATOM 913 O O . PRO A 1 112 ? -9.688 6.692 10.844 1.00 87.69 112 PRO A O 1
ATOM 916 N N . ILE A 1 113 ? -8.379 5.221 9.784 1.00 87.94 113 ILE A N 1
ATOM 917 C CA . ILE A 1 113 ? -9.082 4.050 10.324 1.00 87.94 113 ILE A CA 1
ATOM 918 C C . ILE A 1 113 ? -8.854 3.970 11.838 1.00 87.94 113 ILE A C 1
ATOM 920 O O . ILE A 1 113 ? -9.812 3.921 12.603 1.00 87.94 113 ILE A O 1
ATOM 924 N N . LEU A 1 114 ? -7.600 4.022 12.287 1.00 90.31 114 LEU A N 1
ATOM 925 C CA . LEU A 1 114 ? -7.230 3.944 13.703 1.00 90.31 114 LEU A CA 1
ATOM 926 C C . LEU A 1 114 ? -7.850 5.076 14.536 1.00 90.31 114 LEU A C 1
ATOM 928 O O . LEU A 1 114 ? -8.293 4.825 15.658 1.00 90.31 114 LEU A O 1
ATOM 932 N N . ASP A 1 115 ? -7.943 6.287 13.976 1.00 90.56 115 ASP A N 1
ATOM 933 C CA . ASP A 1 115 ? -8.663 7.420 14.570 1.00 90.56 115 ASP A CA 1
ATOM 934 C C . ASP A 1 115 ? -10.118 7.052 14.883 1.00 90.56 115 ASP A C 1
ATOM 936 O O . ASP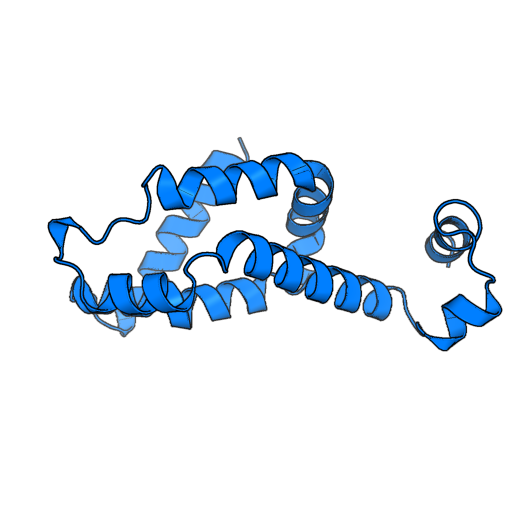 A 1 115 ? -10.590 7.248 16.003 1.00 90.56 115 ASP A O 1
ATOM 940 N N . ARG A 1 116 ? -10.821 6.442 13.924 1.00 89.94 116 ARG A N 1
ATOM 941 C CA . ARG A 1 116 ? -12.226 6.040 14.088 1.00 89.94 116 ARG A CA 1
ATOM 942 C C . ARG A 1 116 ? -12.426 4.907 15.094 1.00 89.94 116 ARG A C 1
ATOM 944 O O . ARG A 1 116 ? -13.503 4.795 15.677 1.00 89.94 116 ARG A O 1
ATOM 951 N N . TYR A 1 117 ? -11.403 4.082 15.317 1.00 89.88 117 TYR A N 1
ATOM 952 C CA . TYR A 1 117 ? -11.401 3.059 16.365 1.00 89.88 117 TYR A CA 1
ATOM 953 C C . TYR A 1 117 ? -10.977 3.596 17.743 1.00 89.88 117 TYR A C 1
ATOM 955 O O . TYR A 1 117 ? -11.035 2.840 18.712 1.00 89.88 117 TYR A O 1
ATOM 963 N N . GLY A 1 118 ? -10.607 4.878 17.856 1.00 91.00 118 GLY A N 1
ATOM 964 C CA . GLY A 1 118 ? -10.213 5.507 19.120 1.00 91.00 118 GLY A CA 1
ATOM 965 C C . GLY A 1 118 ? -8.802 5.138 19.584 1.00 91.00 118 GLY A C 1
ATOM 966 O O . GLY A 1 118 ? -8.499 5.237 20.770 1.00 91.00 118 GLY A O 1
ATOM 967 N N . VAL A 1 119 ? -7.934 4.694 18.672 1.00 93.62 119 VAL A N 1
ATOM 968 C CA . VAL A 1 119 ? -6.560 4.304 19.006 1.00 93.62 119 VAL A CA 1
ATOM 969 C C . VAL A 1 119 ? -5.718 5.551 19.275 1.00 93.62 119 VAL A C 1
ATOM 971 O O . VAL A 1 119 ? -5.605 6.436 18.417 1.00 93.62 119 VAL A O 1
ATOM 974 N N . LEU A 1 120 ? -5.084 5.612 20.448 1.00 94.44 120 LEU A N 1
ATOM 975 C CA . LEU A 1 120 ? -4.215 6.725 20.832 1.00 94.44 120 LEU A CA 1
ATOM 976 C C . LEU A 1 120 ? -3.040 6.855 19.861 1.00 94.44 120 LEU A C 1
ATOM 978 O O . LEU A 1 120 ? -2.450 5.858 19.451 1.00 94.44 120 LEU A O 1
ATOM 982 N N . GLN A 1 121 ? -2.676 8.090 19.504 1.00 91.00 121 GLN A N 1
ATOM 983 C CA . GLN A 1 121 ? -1.613 8.358 18.524 1.00 91.00 121 GLN A CA 1
ATOM 984 C C . GLN A 1 121 ? -0.282 7.691 18.888 1.00 91.00 121 GLN A C 1
ATOM 986 O O . GLN A 1 121 ? 0.377 7.143 18.008 1.00 91.00 121 GLN A O 1
ATOM 991 N N . GLN A 1 122 ? 0.066 7.679 20.176 1.00 92.62 122 GLN A N 1
ATOM 992 C CA . GLN A 1 122 ? 1.283 7.051 20.694 1.00 92.62 122 GLN A CA 1
ATOM 993 C C . GLN A 1 122 ? 1.338 5.529 20.459 1.00 92.62 122 GLN A C 1
ATOM 995 O O . GLN A 1 122 ? 2.424 4.979 20.300 1.00 92.62 122 GLN A O 1
ATOM 1000 N N . ASP A 1 123 ? 0.183 4.860 20.363 1.00 93.50 123 ASP A N 1
ATOM 1001 C CA . ASP A 1 123 ? 0.103 3.401 20.220 1.00 93.50 123 ASP A CA 1
ATOM 1002 C C . ASP A 1 123 ? 0.094 2.957 18.747 1.00 93.50 123 ASP A C 1
ATOM 1004 O O . ASP A 1 123 ? 0.422 1.812 18.427 1.00 93.50 123 ASP A O 1
ATOM 1008 N N . ARG A 1 124 ? -0.254 3.855 17.812 1.00 92.06 124 ARG A N 1
ATOM 1009 C CA . ARG A 1 124 ? -0.417 3.526 16.380 1.00 92.06 124 ARG A CA 1
ATOM 1010 C C . ARG A 1 124 ? 0.841 2.940 15.737 1.00 92.06 124 ARG A C 1
ATOM 1012 O O . ARG A 1 124 ? 0.695 1.944 15.023 1.00 92.06 124 ARG A O 1
ATOM 1019 N N . PRO A 1 125 ? 2.057 3.486 15.958 1.00 89.56 125 PRO A N 1
ATOM 1020 C CA . PRO A 1 125 ? 3.265 2.922 15.361 1.00 89.56 125 PRO A CA 1
ATOM 1021 C C . PRO A 1 125 ? 3.511 1.483 15.819 1.00 89.56 125 PRO A C 1
ATOM 1023 O O . PRO A 1 125 ? 3.841 0.625 15.001 1.00 89.56 125 PRO A O 1
ATOM 1026 N N . TYR A 1 126 ? 3.294 1.203 17.108 1.00 90.94 126 TYR A N 1
ATOM 1027 C CA . TYR A 1 126 ? 3.457 -0.133 17.677 1.00 90.94 126 TYR A CA 1
ATOM 1028 C C . TYR A 1 126 ? 2.441 -1.122 17.097 1.00 90.94 126 TYR A C 1
ATOM 1030 O O . TYR A 1 126 ? 2.822 -2.192 16.623 1.00 90.94 126 TYR A O 1
ATOM 1038 N N . ILE A 1 127 ? 1.161 -0.743 17.066 1.00 90.88 127 ILE A N 1
ATOM 1039 C CA . ILE A 1 127 ? 0.083 -1.588 16.539 1.00 90.88 127 ILE A CA 1
ATOM 1040 C C . ILE A 1 127 ? 0.321 -1.915 15.059 1.00 90.88 127 ILE A C 1
ATOM 1042 O O . ILE A 1 127 ? 0.198 -3.071 14.654 1.00 90.88 127 ILE A O 1
ATOM 1046 N N . MET A 1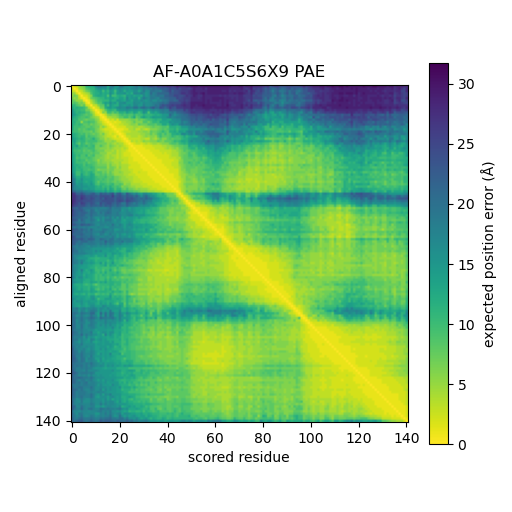 128 ? 0.704 -0.929 14.242 1.00 88.44 128 MET A N 1
ATOM 1047 C CA . MET A 1 128 ? 0.997 -1.184 12.828 1.00 88.44 128 MET A CA 1
ATOM 1048 C C . MET A 1 128 ? 2.240 -2.050 12.638 1.00 88.44 128 MET A C 1
ATOM 1050 O O . MET A 1 128 ? 2.215 -2.971 11.822 1.00 88.44 128 MET A O 1
ATOM 1054 N N . ALA A 1 129 ? 3.299 -1.827 13.421 1.00 87.25 129 ALA A N 1
ATOM 1055 C CA . ALA A 1 129 ? 4.476 -2.687 13.381 1.00 87.25 129 ALA A CA 1
ATOM 1056 C C . ALA A 1 129 ? 4.131 -4.143 13.732 1.00 87.25 129 ALA A C 1
ATOM 1058 O O . ALA A 1 129 ? 4.618 -5.050 13.059 1.00 87.25 129 ALA A O 1
ATOM 1059 N N . PHE A 1 130 ? 3.278 -4.368 14.735 1.00 90.12 130 PHE A N 1
ATOM 1060 C CA . PHE A 1 130 ? 2.814 -5.701 15.120 1.00 90.12 130 PHE A CA 1
ATOM 1061 C C . PHE A 1 130 ? 2.093 -6.409 13.964 1.00 90.12 130 PHE A C 1
ATOM 1063 O O . PHE A 1 130 ? 2.510 -7.496 13.561 1.00 90.12 130 PHE A O 1
ATOM 1070 N N . TYR A 1 131 ? 1.070 -5.778 13.377 1.00 86.69 131 TYR A N 1
ATOM 1071 C CA . TYR A 1 131 ? 0.296 -6.397 12.295 1.00 86.69 131 TYR A CA 1
ATOM 1072 C C . TYR A 1 131 ? 1.127 -6.650 11.039 1.00 86.69 131 TYR A C 1
ATOM 1074 O O . TYR A 1 131 ? 1.036 -7.725 10.453 1.00 86.69 131 TYR A O 1
ATOM 1082 N N . ILE A 1 132 ? 1.965 -5.697 10.630 1.00 81.56 132 ILE A N 1
ATOM 1083 C CA . ILE A 1 132 ? 2.757 -5.835 9.402 1.00 81.56 132 ILE A CA 1
ATOM 1084 C C . ILE A 1 132 ? 3.819 -6.905 9.559 1.00 81.56 132 ILE A C 1
ATOM 1086 O O . ILE A 1 132 ? 3.970 -7.740 8.674 1.00 81.56 132 ILE A O 1
ATOM 1090 N N . ARG A 1 133 ? 4.541 -6.916 10.684 1.00 81.00 133 ARG A N 1
ATOM 1091 C CA . ARG A 1 133 ? 5.559 -7.942 10.932 1.00 81.00 133 ARG A CA 1
ATOM 1092 C C . ARG A 1 133 ? 4.925 -9.326 11.039 1.00 81.00 133 ARG A C 1
ATOM 1094 O O . ARG A 1 133 ? 5.479 -10.269 10.487 1.00 81.00 133 ARG A O 1
ATOM 1101 N N . GLY A 1 134 ? 3.757 -9.433 11.676 1.00 83.62 134 GLY A N 1
ATOM 1102 C CA . GLY A 1 134 ? 2.991 -10.678 11.734 1.00 83.62 134 GLY A CA 1
ATOM 1103 C C . GLY A 1 134 ? 2.567 -11.171 10.349 1.00 83.62 134 GLY A C 1
ATOM 1104 O O . GLY A 1 134 ? 2.828 -12.317 9.999 1.00 83.62 134 GLY A O 1
ATOM 1105 N N . LEU A 1 135 ? 1.981 -10.297 9.525 1.00 80.94 135 LEU A N 1
ATOM 1106 C CA . LEU A 1 135 ? 1.581 -10.634 8.154 1.00 80.94 135 LEU A CA 1
ATOM 1107 C C . LEU A 1 135 ? 2.778 -11.013 7.278 1.00 80.94 135 LEU A C 1
ATOM 1109 O O . LEU A 1 135 ? 2.712 -12.001 6.554 1.00 80.94 135 LEU A O 1
ATOM 1113 N N . MET A 1 136 ? 3.878 -10.263 7.361 1.00 72.62 136 MET A N 1
ATOM 1114 C CA . MET A 1 136 ? 5.101 -10.562 6.614 1.00 72.62 136 MET A CA 1
ATOM 1115 C C . MET A 1 136 ? 5.691 -11.917 7.001 1.00 72.62 136 MET A C 1
ATOM 1117 O O . MET A 1 136 ? 6.143 -12.639 6.117 1.00 72.62 136 MET A O 1
ATOM 1121 N N . ALA A 1 137 ? 5.659 -12.278 8.287 1.00 75.75 137 ALA A N 1
ATOM 1122 C CA . ALA A 1 137 ? 6.090 -13.597 8.741 1.00 75.75 137 ALA A CA 1
ATOM 1123 C C . ALA A 1 137 ? 5.224 -14.710 8.129 1.00 75.75 137 ALA A C 1
ATOM 1125 O O . ALA A 1 137 ? 5.772 -15.675 7.618 1.00 75.75 137 ALA A O 1
ATOM 1126 N N . ILE A 1 138 ? 3.897 -14.537 8.093 1.00 76.44 138 ILE A N 1
ATOM 1127 C CA . ILE A 1 138 ? 2.972 -15.514 7.488 1.00 76.44 138 ILE A CA 1
ATOM 1128 C C . ILE A 1 138 ? 3.196 -15.647 5.976 1.00 76.44 138 ILE A C 1
ATOM 1130 O O . ILE A 1 138 ? 3.139 -16.745 5.444 1.00 76.44 138 ILE A O 1
ATOM 1134 N N . ILE A 1 139 ? 3.425 -14.535 5.273 1.00 68.81 139 ILE A N 1
ATOM 1135 C CA . ILE A 1 139 ? 3.641 -14.532 3.815 1.00 68.81 139 ILE A CA 1
ATOM 1136 C C . ILE A 1 139 ? 4.991 -15.160 3.430 1.00 68.81 139 ILE A C 1
ATOM 1138 O O . ILE A 1 139 ? 5.147 -15.613 2.297 1.00 68.81 139 ILE A O 1
ATOM 1142 N N . SER A 1 140 ? 5.972 -15.127 4.335 1.00 67.50 140 SER A N 1
ATOM 1143 C CA . SER A 1 140 ? 7.338 -15.593 4.061 1.00 67.50 140 SER A CA 1
ATOM 1144 C C . SER A 1 140 ? 7.552 -17.087 4.330 1.00 67.50 140 SER A C 1
ATOM 1146 O O . SER A 1 140 ? 8.636 -17.579 4.020 1.00 67.50 140 SER A O 1
ATOM 1148 N N . GLU A 1 141 ? 6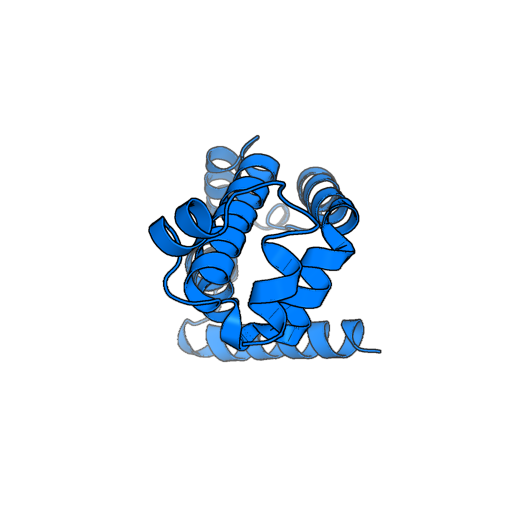.557 -17.775 4.895 1.00 62.66 141 GLU A N 1
ATOM 1149 C CA . GLU A 1 141 ? 6.519 -19.238 5.053 1.00 62.66 141 GLU A CA 1
ATOM 1150 C C . GLU A 1 141 ? 6.006 -19.911 3.768 1.00 62.66 141 GLU A C 1
ATOM 1152 O O . GLU A 1 141 ? 6.666 -20.862 3.291 1.00 62.66 141 GLU A O 1
#